Protein AF-A0A9D0QWS3-F1 (afdb_monomer_lite)

Sequence (175 aa):
MTFALLAALAGCTSVPEMLPLPGGVKEEPLPVIEGSDRLEQLIAYFDLALHMSREEVKQEYAVQRKLLAPDDCNEPRLLAAMLLMNPSLKISSKMEKSSPLGPCLDEKNKMENLENYRLARILQVLLDEKGKLQSAQRRLVATRYRVNVLKQEIKGLNEKLEELKRIEDSIRGRE

Foldseek 3Di:
DDDDDDDDDDDDDDDDDDDDDDDDDPPPPDDDDPPDDPVVVLVVLLVVLQVDDPVVLVVLLVVLVVVDDPQDLDPSLLSNLSNCLHLNDDQDVVCVVPRSCVNLCDPVVCVVPVPSVVSSVVSNVSNVVSNVVSVVVVVVVVVVVVVVVVVVVVVVVVVVVVVVVVVVVVVVVVD

Structure (mmCIF, N/CA/C/O backbone):
data_AF-A0A9D0QWS3-F1
#
_entry.id   AF-A0A9D0QWS3-F1
#
loop_
_atom_site.group_PDB
_atom_site.id
_atom_site.type_symbol
_atom_site.label_atom_id
_atom_site.label_alt_id
_atom_site.label_comp_id
_atom_site.label_asym_id
_atom_site.label_entity_id
_atom_site.label_seq_id
_atom_site.pdbx_PDB_ins_code
_atom_site.Cartn_x
_atom_site.Cartn_y
_atom_site.Cartn_z
_atom_site.occupancy
_atom_site.B_iso_or_equiv
_atom_site.auth_seq_id
_atom_site.auth_comp_id
_atom_site.auth_asym_id
_atom_site.auth_atom_id
_atom_site.pdbx_PDB_model_num
ATOM 1 N N . MET A 1 1 ? -17.480 -60.777 -65.482 1.00 37.44 1 MET A N 1
ATOM 2 C CA . MET A 1 1 ? -16.516 -61.687 -64.821 1.00 37.44 1 MET A CA 1
ATOM 3 C C . MET A 1 1 ? -15.624 -60.847 -63.915 1.00 37.44 1 MET A C 1
ATOM 5 O O . MET A 1 1 ? -15.284 -59.767 -64.367 1.00 37.44 1 MET A O 1
ATOM 9 N N . THR A 1 2 ? -15.314 -61.335 -62.699 1.00 37.94 2 THR A N 1
ATOM 10 C CA . THR A 1 2 ? -14.140 -61.011 -61.827 1.00 37.94 2 THR A CA 1
ATOM 11 C C . THR A 1 2 ? -13.761 -59.531 -61.571 1.00 37.94 2 THR A C 1
ATOM 13 O O . THR A 1 2 ? -13.533 -58.780 -62.505 1.00 37.94 2 THR A O 1
ATOM 16 N N . PHE A 1 3 ? -13.753 -59.027 -60.321 1.00 32.91 3 PHE A N 1
ATOM 17 C CA . PHE A 1 3 ? -12.662 -59.139 -59.306 1.00 32.91 3 PHE A CA 1
ATOM 18 C C . PHE A 1 3 ? -11.289 -58.644 -59.841 1.00 32.91 3 PHE A C 1
ATOM 20 O O . PHE A 1 3 ? -10.908 -59.072 -60.921 1.00 32.91 3 PHE A O 1
ATOM 27 N N . ALA A 1 4 ? -10.462 -57.813 -59.177 1.00 42.97 4 ALA A N 1
ATOM 28 C CA . ALA A 1 4 ? -10.410 -57.233 -57.815 1.00 42.97 4 ALA A CA 1
ATOM 29 C C . ALA A 1 4 ? -9.574 -55.902 -57.867 1.00 42.97 4 ALA A C 1
ATOM 31 O O . ALA A 1 4 ? -8.802 -55.738 -58.804 1.00 42.97 4 ALA A O 1
ATOM 32 N N . LEU A 1 5 ? -9.805 -54.833 -57.083 1.00 37.56 5 LEU A N 1
ATOM 33 C CA . LEU A 1 5 ? -9.471 -54.567 -55.658 1.00 37.56 5 LEU A CA 1
ATOM 34 C C . LEU A 1 5 ? -7.979 -54.234 -55.375 1.00 37.56 5 LEU A C 1
ATOM 36 O O . LEU A 1 5 ? -7.145 -55.127 -55.453 1.00 37.56 5 LEU A O 1
ATOM 40 N N . LEU A 1 6 ? -7.700 -52.966 -55.005 1.00 44.91 6 LEU A N 1
ATOM 41 C CA . LEU A 1 6 ? -6.605 -52.384 -54.170 1.00 44.91 6 LEU A CA 1
ATOM 42 C C . LEU A 1 6 ? -6.748 -50.837 -54.296 1.00 44.91 6 LEU A C 1
ATOM 44 O O . LEU A 1 6 ? -6.736 -50.343 -55.417 1.00 44.91 6 LEU A O 1
ATOM 48 N N . ALA A 1 7 ? -7.100 -50.002 -53.303 1.00 46.66 7 ALA A N 1
ATOM 49 C CA . ALA A 1 7 ? -6.579 -49.781 -51.938 1.00 46.66 7 ALA A CA 1
ATOM 50 C C . ALA A 1 7 ? -5.095 -49.344 -51.931 1.00 46.66 7 ALA A C 1
ATOM 52 O O . ALA A 1 7 ? -4.282 -50.024 -52.542 1.00 46.66 7 ALA A O 1
ATOM 53 N N . ALA A 1 8 ? -4.644 -48.276 -51.255 1.00 39.75 8 ALA A N 1
ATOM 54 C CA . ALA A 1 8 ? -5.272 -47.159 -50.513 1.00 39.75 8 ALA A CA 1
ATOM 55 C C . ALA A 1 8 ? -4.226 -45.994 -50.445 1.00 39.75 8 ALA A C 1
ATOM 57 O O . ALA A 1 8 ? -3.104 -46.195 -50.898 1.00 39.75 8 ALA A O 1
ATOM 58 N N . LEU A 1 9 ? -4.483 -44.751 -50.007 1.00 39.56 9 LEU A N 1
ATOM 59 C CA . LEU A 1 9 ? -4.546 -44.259 -48.610 1.00 39.56 9 LEU A CA 1
ATOM 60 C C . LEU A 1 9 ? -4.538 -42.701 -48.617 1.00 39.56 9 LEU A C 1
ATOM 62 O O . LEU A 1 9 ? -4.121 -42.117 -49.611 1.00 39.56 9 LEU A O 1
ATOM 66 N N . ALA A 1 10 ? -4.915 -42.069 -47.490 1.00 45.03 10 ALA A N 1
ATOM 67 C CA . ALA A 1 10 ? -5.125 -40.615 -47.274 1.00 45.03 10 ALA A CA 1
ATOM 68 C C . ALA A 1 10 ? -6.296 -40.009 -48.097 1.00 45.03 10 ALA A C 1
ATOM 70 O O . ALA A 1 10 ? -6.251 -39.971 -49.318 1.00 45.03 10 ALA A O 1
ATOM 71 N N . GLY A 1 11 ? -7.410 -39.525 -47.529 1.00 31.84 11 GLY A N 1
ATOM 72 C CA . GLY A 1 11 ? -7.729 -39.177 -46.134 1.00 31.84 11 GLY A CA 1
ATOM 73 C C . GLY A 1 11 ? -7.321 -37.727 -45.808 1.00 31.84 11 GLY A C 1
ATOM 74 O O . GLY A 1 11 ? -6.147 -37.413 -45.941 1.00 31.84 11 GLY A O 1
ATOM 75 N N . CYS A 1 12 ? -8.197 -36.798 -45.394 1.00 38.75 12 CYS A N 1
ATOM 76 C CA . CYS A 1 12 ? -9.638 -36.882 -45.100 1.00 38.75 12 CYS A CA 1
ATOM 77 C C . CYS A 1 12 ? -10.386 -35.560 -45.386 1.00 38.75 12 CYS A C 1
ATOM 79 O O . CYS A 1 12 ? -9.802 -34.481 -45.436 1.00 38.75 12 CYS A O 1
ATOM 81 N N . THR A 1 13 ? -11.711 -35.674 -45.476 1.00 36.31 13 THR A N 1
ATOM 82 C CA . THR A 1 13 ? -12.742 -34.617 -45.463 1.00 36.31 13 THR A CA 1
ATOM 83 C C . THR A 1 13 ? -13.240 -34.325 -44.031 1.00 36.31 13 THR A C 1
ATOM 85 O O . THR A 1 13 ? -13.181 -35.230 -43.203 1.00 36.31 13 THR A O 1
ATOM 88 N N . SER A 1 14 ? -13.844 -33.184 -43.661 1.00 36.44 14 SER A N 1
ATOM 89 C CA . SER A 1 14 ? -13.963 -31.827 -44.255 1.00 36.44 14 SER A CA 1
ATOM 90 C C . SER A 1 14 ? -14.888 -30.961 -43.365 1.00 36.44 14 SER A C 1
ATOM 92 O O . SER A 1 14 ? -15.815 -31.547 -42.811 1.00 36.44 14 SER A O 1
ATOM 94 N N . VAL A 1 15 ? -14.785 -29.612 -43.402 1.00 41.12 15 VAL A N 1
ATOM 95 C CA . VAL A 1 15 ? -15.864 -28.643 -43.000 1.00 41.12 15 VAL A CA 1
ATOM 96 C C . VAL A 1 15 ? -16.156 -28.607 -41.460 1.00 41.12 15 VAL A C 1
ATOM 98 O O . VAL A 1 15 ? -15.874 -29.606 -40.802 1.00 41.12 15 VAL A O 1
ATOM 101 N N . PRO A 1 16 ? -16.647 -27.507 -40.813 1.00 46.44 16 PRO A N 1
ATOM 102 C CA . PRO A 1 16 ? -17.290 -26.299 -41.354 1.00 46.44 16 PRO A CA 1
ATOM 103 C C . PRO A 1 16 ? -16.736 -24.909 -40.967 1.00 46.44 16 PRO A C 1
ATOM 105 O O . PRO A 1 16 ? -16.042 -24.690 -39.978 1.00 46.44 16 PRO A O 1
ATOM 108 N N . GLU A 1 17 ? -17.197 -23.964 -41.783 1.00 44.78 17 GLU A N 1
ATOM 109 C CA . GLU A 1 17 ? -17.461 -22.538 -41.561 1.00 44.78 17 GLU A CA 1
ATOM 110 C C . GLU A 1 17 ? -17.871 -22.159 -40.115 1.00 44.78 17 GLU A C 1
ATOM 112 O O . GLU A 1 17 ? -18.799 -22.737 -39.546 1.00 44.78 17 GLU A O 1
ATOM 117 N N . MET A 1 18 ? -17.204 -21.153 -39.529 1.00 39.28 18 MET A N 1
ATOM 118 C CA . MET A 1 18 ? -17.572 -20.551 -38.238 1.00 39.28 18 MET A CA 1
ATOM 119 C C . MET A 1 18 ? -17.998 -19.089 -38.405 1.00 39.28 18 MET A C 1
ATOM 121 O O . MET A 1 18 ? -17.353 -18.308 -39.102 1.00 39.28 18 MET A O 1
ATOM 125 N N . LEU A 1 19 ? -19.086 -18.736 -37.718 1.00 37.75 19 LEU A N 1
ATOM 126 C CA . LEU A 1 19 ? -19.706 -17.409 -37.696 1.00 37.75 19 LEU A CA 1
ATOM 127 C C . LEU A 1 19 ? -18.746 -16.314 -37.180 1.00 37.75 19 LEU A C 1
ATOM 129 O O . LEU A 1 19 ? -18.010 -16.561 -36.221 1.00 37.75 19 LEU A O 1
ATOM 133 N N . PRO A 1 20 ? -18.803 -15.080 -37.718 1.00 41.22 20 PRO A N 1
ATOM 134 C CA . PRO A 1 20 ? -18.074 -13.951 -37.150 1.00 41.22 20 PRO A CA 1
ATOM 135 C C . PRO A 1 20 ? -18.692 -13.524 -35.809 1.00 41.22 20 PRO A C 1
ATOM 137 O O . PRO A 1 20 ? -19.870 -13.170 -35.731 1.00 41.22 20 PRO A O 1
ATOM 140 N N . LEU A 1 21 ? -17.883 -13.530 -34.747 1.00 41.19 21 LEU A N 1
ATOM 141 C CA . LEU A 1 21 ? -18.263 -12.989 -33.439 1.00 41.19 21 LEU A CA 1
ATOM 142 C C . LEU A 1 21 ? -18.320 -11.448 -33.476 1.00 41.19 21 LEU A C 1
ATOM 144 O O . LEU A 1 21 ? -17.460 -10.822 -34.102 1.00 41.19 21 LEU A O 1
ATOM 148 N N . PRO A 1 22 ? -19.292 -10.811 -32.798 1.00 42.41 22 PRO A N 1
ATOM 149 C CA . PRO A 1 22 ? -19.418 -9.361 -32.792 1.00 42.41 22 PRO A CA 1
ATOM 150 C C . PRO A 1 22 ? -18.443 -8.699 -31.809 1.00 42.41 22 PRO A C 1
ATOM 152 O O . PRO A 1 22 ? -18.305 -9.132 -30.669 1.00 42.41 22 PRO A O 1
ATOM 155 N N . GLY A 1 23 ? -17.861 -7.572 -32.227 1.00 36.94 23 GLY A N 1
ATOM 156 C CA . GLY A 1 23 ? -17.385 -6.531 -31.312 1.00 36.94 23 GLY A CA 1
ATOM 157 C C . GLY A 1 23 ? -16.191 -6.896 -30.430 1.00 36.94 23 GLY A C 1
ATOM 158 O O . GLY A 1 23 ? -16.302 -6.877 -29.206 1.00 36.94 23 GLY A O 1
ATOM 159 N N . GLY A 1 24 ? -15.021 -7.117 -31.035 1.00 36.56 24 GLY A N 1
ATOM 160 C CA . GLY A 1 24 ? -13.771 -6.929 -30.301 1.00 36.56 24 GLY A CA 1
ATOM 161 C C . GLY A 1 24 ? -13.702 -5.491 -29.778 1.00 36.56 24 GLY A C 1
ATOM 162 O O . GLY A 1 24 ? -13.810 -4.545 -30.563 1.00 36.56 24 GLY A O 1
ATOM 163 N N . VAL A 1 25 ? -13.545 -5.326 -28.463 1.00 41.72 25 VAL A N 1
ATOM 164 C CA . VAL A 1 25 ? -13.227 -4.025 -27.866 1.00 41.72 25 VAL A CA 1
ATOM 165 C C . VAL A 1 25 ? -11.923 -3.560 -28.502 1.00 41.72 25 VAL A C 1
ATOM 167 O O . VAL A 1 25 ? -10.914 -4.258 -28.413 1.00 41.72 25 VAL A O 1
ATOM 170 N N . LYS A 1 26 ? -11.942 -2.401 -29.168 1.00 43.44 26 LYS A N 1
ATOM 171 C CA . LYS A 1 26 ? -10.700 -1.732 -29.548 1.00 43.44 26 LYS A CA 1
ATOM 172 C C . LYS A 1 26 ? -10.008 -1.315 -28.256 1.00 43.44 26 LYS A C 1
ATOM 174 O O . LYS A 1 26 ? -10.415 -0.338 -27.636 1.00 43.44 26 LYS A O 1
ATOM 179 N N . GLU A 1 27 ? -8.977 -2.053 -27.867 1.00 51.62 27 GLU A N 1
ATOM 180 C CA . GLU A 1 27 ? -7.913 -1.495 -27.040 1.00 51.62 27 GLU A CA 1
ATOM 181 C C . GLU A 1 27 ? -7.260 -0.394 -27.885 1.00 51.62 27 GLU A C 1
ATOM 183 O O . GLU A 1 27 ? -6.433 -0.669 -28.755 1.00 51.62 27 GLU A O 1
ATOM 188 N N . GLU A 1 28 ? -7.712 0.851 -27.716 1.00 47.19 28 GLU A N 1
ATOM 189 C CA . GLU A 1 28 ? -6.969 1.998 -28.228 1.00 47.19 28 GLU A CA 1
ATOM 190 C C . GLU A 1 28 ? -5.641 2.045 -27.464 1.00 47.19 28 GLU A C 1
ATOM 192 O O . GLU A 1 28 ? -5.657 2.153 -26.233 1.00 47.19 28 GLU A O 1
ATOM 197 N N . PRO A 1 29 ? -4.487 1.914 -28.148 1.00 52.88 29 PRO A N 1
ATOM 198 C CA . PRO A 1 29 ? -3.208 2.061 -27.479 1.00 52.88 29 PRO A CA 1
ATOM 199 C C . PRO A 1 29 ? -3.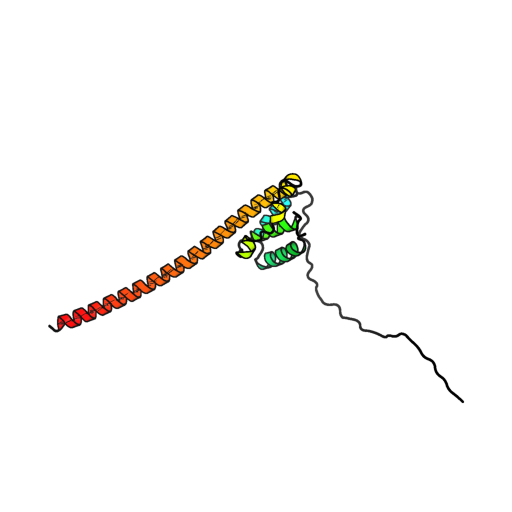122 3.475 -26.904 1.00 52.88 29 PRO A C 1
ATOM 201 O O . PRO A 1 29 ? -3.512 4.444 -27.561 1.00 52.88 29 PRO A O 1
ATOM 204 N N . LEU A 1 30 ? -2.618 3.579 -25.671 1.00 54.78 30 LEU A N 1
ATOM 205 C CA . LEU A 1 30 ? -2.427 4.856 -24.984 1.00 54.78 30 LEU A CA 1
ATOM 206 C C . LEU A 1 30 ? -1.679 5.850 -25.895 1.00 54.78 30 LEU A C 1
ATOM 208 O O . LEU A 1 30 ? -0.769 5.438 -26.622 1.00 54.78 30 LEU A O 1
ATOM 212 N N . PRO A 1 31 ? -2.051 7.144 -25.877 1.00 46.75 31 PRO A N 1
ATOM 213 C CA . PRO A 1 31 ? -1.524 8.120 -26.820 1.00 46.75 31 PRO A CA 1
ATOM 214 C C . PRO A 1 31 ? -0.001 8.225 -26.716 1.00 46.75 31 PRO A C 1
ATOM 216 O O . PRO A 1 31 ? 0.546 8.554 -25.664 1.00 46.75 31 PRO A O 1
ATOM 219 N N . VAL A 1 32 ? 0.677 7.978 -27.837 1.00 45.25 32 VAL A N 1
ATOM 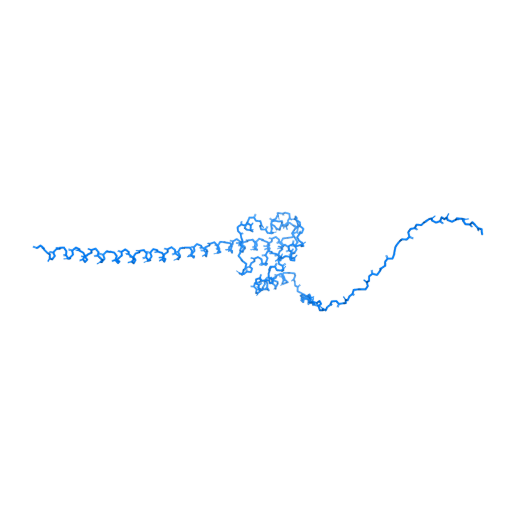220 C CA . VAL A 1 32 ? 2.116 8.211 -27.974 1.00 45.25 32 VAL A CA 1
ATOM 221 C C . VAL A 1 32 ? 2.341 9.720 -28.016 1.00 45.25 32 VAL A C 1
ATOM 223 O O . VAL A 1 32 ? 2.011 10.378 -29.001 1.00 45.25 32 VAL A O 1
ATOM 226 N N . ILE A 1 33 ? 2.887 10.274 -26.934 1.00 53.75 33 ILE A N 1
ATOM 227 C CA . ILE A 1 33 ? 3.295 11.679 -26.879 1.00 53.75 33 ILE A 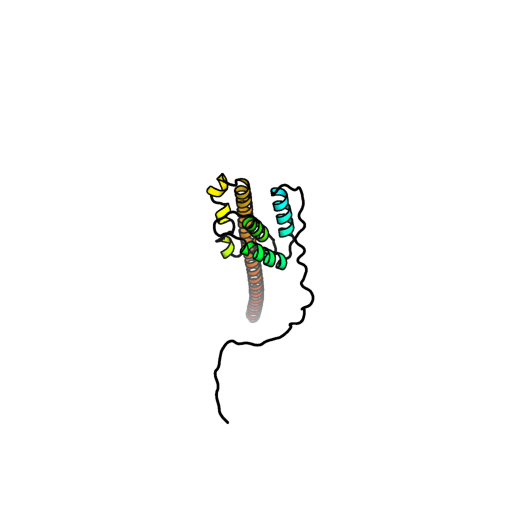CA 1
ATOM 228 C C . ILE A 1 33 ? 4.636 11.799 -27.614 1.00 53.75 33 ILE A C 1
ATOM 230 O O . ILE A 1 33 ? 5.694 11.491 -27.063 1.00 53.75 33 ILE A O 1
ATOM 234 N N . GLU A 1 34 ? 4.591 12.213 -28.880 1.00 39.62 34 GLU A N 1
ATOM 235 C CA . GLU A 1 34 ? 5.795 12.513 -29.656 1.00 39.62 34 GLU A CA 1
ATOM 236 C C . GLU A 1 34 ? 6.520 13.736 -29.065 1.00 39.62 34 GLU A C 1
ATOM 238 O O . GLU A 1 34 ? 5.992 14.847 -29.075 1.00 39.62 34 GLU A O 1
ATOM 243 N N . GLY A 1 35 ? 7.750 13.534 -28.576 1.00 45.41 35 GLY A N 1
ATOM 244 C CA . GLY A 1 35 ? 8.679 14.619 -28.224 1.00 45.41 35 GLY A CA 1
ATOM 245 C C . GLY A 1 35 ? 8.966 14.858 -26.736 1.00 45.41 35 GLY A C 1
ATOM 246 O O . GLY A 1 35 ? 9.662 15.819 -26.431 1.00 45.41 35 GLY A O 1
ATOM 247 N N . SER A 1 36 ? 8.473 14.021 -25.821 1.00 49.97 36 SER A N 1
ATOM 248 C CA . SER A 1 36 ? 8.748 14.138 -24.376 1.00 49.97 36 SER A CA 1
ATOM 249 C C . SER A 1 36 ? 10.015 13.392 -23.944 1.00 49.97 36 SER A C 1
ATOM 251 O O . SER A 1 36 ? 10.244 12.267 -24.404 1.00 49.97 36 SER A O 1
ATOM 253 N N . ASP A 1 37 ? 10.762 13.932 -22.979 1.00 81.00 37 ASP A N 1
ATOM 254 C CA . ASP A 1 37 ? 11.863 13.203 -22.339 1.00 81.00 37 ASP A CA 1
ATOM 255 C C . ASP A 1 37 ? 11.342 11.911 -21.684 1.00 81.00 37 ASP A C 1
ATOM 257 O O . ASP A 1 37 ? 10.249 11.867 -21.114 1.00 81.00 37 ASP A O 1
ATOM 261 N N . ARG A 1 38 ? 12.142 10.837 -21.697 1.00 81.62 38 ARG A N 1
ATOM 262 C CA . ARG A 1 38 ? 11.762 9.531 -21.111 1.00 81.62 38 ARG A CA 1
ATOM 263 C C . ARG A 1 38 ? 11.304 9.645 -19.648 1.00 81.62 38 ARG A C 1
ATOM 265 O O . ARG A 1 38 ? 10.433 8.902 -19.199 1.00 81.62 38 ARG A O 1
ATOM 272 N N . LEU A 1 39 ? 11.881 10.588 -18.904 1.00 79.75 39 LEU A N 1
ATOM 273 C CA . LEU A 1 39 ? 11.488 10.894 -17.531 1.00 79.75 39 LEU A CA 1
ATOM 274 C C . LEU A 1 39 ? 10.077 11.504 -17.441 1.00 79.75 39 LEU A C 1
ATOM 276 O O . LEU A 1 39 ? 9.335 11.157 -16.527 1.00 79.75 39 LEU A O 1
ATOM 280 N N . GLU A 1 40 ? 9.685 12.362 -18.383 1.00 85.44 40 GLU A N 1
ATOM 281 C CA . GLU A 1 40 ? 8.346 12.964 -18.430 1.00 85.44 40 GLU A CA 1
ATOM 282 C C . GLU A 1 40 ? 7.271 11.908 -18.701 1.00 85.44 40 GLU A C 1
ATOM 284 O O . GLU A 1 40 ? 6.234 11.917 -18.043 1.00 85.44 40 GLU A O 1
ATOM 289 N N . GLN A 1 41 ? 7.543 10.940 -19.586 1.00 88.50 41 GLN A N 1
ATOM 290 C CA . GLN A 1 41 ? 6.642 9.803 -19.833 1.00 88.50 41 GLN A CA 1
ATOM 291 C C . GLN A 1 41 ? 6.432 8.967 -18.567 1.00 88.50 41 GLN A C 1
ATOM 293 O O . GLN A 1 41 ? 5.304 8.615 -18.224 1.00 88.50 41 GLN A O 1
ATOM 298 N N . LEU A 1 42 ? 7.514 8.700 -17.832 1.00 88.25 42 LEU A N 1
ATOM 299 C CA . LEU A 1 42 ? 7.482 7.964 -16.568 1.00 88.25 42 LEU A CA 1
ATOM 300 C C . LEU A 1 42 ? 6.748 8.734 -15.454 1.00 88.25 42 LEU A C 1
ATOM 302 O O . LEU A 1 42 ? 6.061 8.115 -14.642 1.00 88.25 42 LEU A O 1
ATOM 306 N N . ILE A 1 43 ? 6.839 10.068 -15.427 1.00 88.25 43 ILE A N 1
ATOM 307 C CA . ILE A 1 43 ? 6.072 10.926 -14.508 1.00 88.25 43 ILE A CA 1
ATOM 308 C C . ILE A 1 43 ? 4.584 10.935 -14.889 1.00 88.25 43 ILE A C 1
ATOM 310 O O . ILE A 1 43 ? 3.741 10.659 -14.039 1.00 88.25 43 ILE A O 1
ATOM 314 N N . ALA A 1 44 ? 4.252 11.159 -16.163 1.00 90.94 44 ALA A N 1
ATOM 315 C CA . ALA A 1 44 ? 2.871 11.159 -16.648 1.00 90.94 44 ALA A CA 1
ATOM 316 C C . ALA A 1 44 ? 2.181 9.800 -16.427 1.00 90.94 44 ALA A C 1
ATOM 318 O O . ALA A 1 44 ? 1.022 9.742 -16.012 1.00 90.94 44 ALA A O 1
ATOM 319 N N . TYR A 1 45 ? 2.909 8.697 -16.629 1.00 93.38 45 TYR A N 1
ATOM 320 C CA . TYR A 1 45 ? 2.432 7.358 -16.297 1.00 93.38 45 TYR A CA 1
ATOM 321 C C . TYR A 1 45 ? 2.212 7.179 -14.790 1.00 93.38 45 TYR A C 1
ATOM 323 O O . TYR A 1 45 ? 1.222 6.570 -14.387 1.00 93.38 45 TYR A O 1
ATOM 331 N N . PHE A 1 46 ? 3.104 7.700 -13.941 1.00 93.06 46 PHE A N 1
ATOM 332 C CA . PHE A 1 46 ? 2.930 7.638 -12.490 1.00 93.06 46 PHE A CA 1
ATOM 333 C C . PHE A 1 46 ? 1.672 8.388 -12.036 1.00 93.06 46 PHE A C 1
ATOM 335 O O . PHE A 1 46 ? 0.875 7.835 -11.275 1.00 93.06 46 PHE A O 1
ATOM 342 N N . ASP A 1 47 ? 1.444 9.594 -12.558 1.00 93.69 47 ASP A N 1
ATOM 343 C CA . ASP A 1 47 ? 0.243 10.379 -12.266 1.00 93.69 47 ASP A CA 1
ATOM 344 C C . ASP A 1 47 ? -1.030 9.669 -12.750 1.00 93.69 47 ASP A C 1
ATOM 346 O O . ASP A 1 47 ? -2.003 9.576 -11.996 1.00 93.69 47 ASP A O 1
ATOM 350 N N . LEU A 1 48 ? -1.021 9.075 -13.949 1.00 94.69 48 LEU A N 1
ATOM 351 C CA . LEU A 1 48 ? -2.116 8.226 -14.434 1.00 94.69 48 LEU A CA 1
ATOM 352 C C . LEU A 1 48 ? -2.355 7.027 -13.497 1.00 94.69 48 LEU A C 1
ATOM 354 O O . LEU A 1 48 ? -3.484 6.785 -13.064 1.00 94.69 48 LEU A O 1
ATOM 358 N N . ALA A 1 49 ? -1.293 6.310 -13.124 1.00 94.00 49 ALA A N 1
ATOM 359 C CA . ALA A 1 49 ? -1.352 5.137 -12.256 1.00 94.00 49 ALA A CA 1
ATOM 360 C C . ALA A 1 49 ? -1.907 5.448 -10.855 1.00 94.00 49 ALA A C 1
ATOM 362 O O . ALA A 1 49 ? -2.515 4.573 -10.235 1.00 94.00 49 ALA A O 1
ATOM 363 N N . LEU A 1 50 ? -1.747 6.675 -10.346 1.00 94.00 50 LEU A N 1
ATOM 364 C CA . LEU A 1 50 ? -2.361 7.116 -9.087 1.00 94.00 50 LEU A CA 1
ATOM 365 C C . LEU A 1 50 ? -3.882 7.322 -9.187 1.00 94.00 50 LEU A C 1
ATOM 367 O O . LEU A 1 50 ? -4.571 7.139 -8.181 1.00 94.00 50 LEU A O 1
ATOM 371 N N . HIS A 1 51 ? -4.397 7.661 -10.373 1.00 94.62 51 HIS A N 1
ATOM 372 C CA . HIS A 1 51 ? -5.812 7.976 -10.611 1.00 94.62 51 HIS A CA 1
ATOM 373 C C . HIS A 1 51 ? -6.624 6.814 -11.205 1.00 94.62 51 HIS A C 1
ATOM 375 O O . HIS A 1 51 ? -7.848 6.814 -11.080 1.00 94.62 51 HIS A O 1
ATOM 381 N N . MET A 1 52 ? -5.965 5.806 -11.788 1.00 94.56 52 MET A N 1
ATOM 382 C CA . MET A 1 52 ? -6.604 4.565 -12.238 1.00 94.56 52 MET A CA 1
ATOM 383 C C . MET A 1 52 ? -7.459 3.907 -11.139 1.00 94.56 52 MET A C 1
ATOM 385 O O . MET A 1 52 ? -7.084 3.841 -9.958 1.00 94.56 52 MET A O 1
ATOM 389 N N . SER A 1 53 ? -8.591 3.335 -11.546 1.00 93.88 53 SER A N 1
ATOM 390 C CA . SER A 1 53 ? -9.420 2.484 -10.699 1.00 93.88 53 SER A CA 1
ATOM 391 C C . SER A 1 53 ? -8.679 1.209 -10.293 1.00 93.88 53 SER A C 1
ATOM 393 O O . SER A 1 53 ? -7.730 0.746 -10.927 1.00 93.88 53 SER A O 1
ATOM 395 N N . ARG A 1 54 ? -9.145 0.577 -9.215 1.00 91.50 54 ARG A N 1
ATOM 396 C CA . ARG A 1 54 ? -8.534 -0.647 -8.682 1.00 91.50 54 ARG A CA 1
ATOM 397 C C . ARG A 1 54 ? -8.531 -1.803 -9.692 1.00 91.50 54 ARG A C 1
ATOM 399 O O . ARG A 1 54 ? -7.680 -2.686 -9.597 1.00 91.50 54 ARG A O 1
ATOM 406 N N . GLU A 1 55 ? -9.490 -1.827 -10.606 1.00 92.06 55 GLU A N 1
ATOM 407 C CA . GLU A 1 55 ? -9.652 -2.861 -11.623 1.00 92.06 55 GLU A CA 1
ATOM 408 C C . GLU A 1 55 ? -8.693 -2.629 -12.799 1.00 92.06 55 GLU A C 1
ATOM 410 O O . GLU A 1 55 ? -7.979 -3.565 -13.160 1.00 92.06 55 GLU A O 1
ATOM 415 N N . GLU A 1 56 ? -8.564 -1.387 -13.277 1.00 93.56 56 GLU A N 1
ATOM 416 C CA . GLU A 1 56 ? -7.562 -0.986 -14.280 1.00 93.56 56 GLU A CA 1
ATOM 417 C C . GLU A 1 56 ? -6.140 -1.268 -13.779 1.00 93.56 56 GLU A C 1
ATOM 419 O O . GLU A 1 56 ? -5.388 -1.978 -14.441 1.00 93.56 56 GLU A O 1
ATOM 424 N N . VAL A 1 57 ? -5.786 -0.851 -12.553 1.00 92.50 57 VAL A N 1
ATOM 425 C CA . VAL A 1 57 ? -4.440 -1.111 -12.001 1.00 92.50 57 VAL A CA 1
ATOM 426 C C . VAL A 1 57 ? -4.138 -2.610 -11.896 1.00 92.50 57 VAL A C 1
ATOM 428 O O . VAL A 1 57 ? -2.997 -3.019 -12.094 1.00 92.50 57 VAL A O 1
ATOM 431 N N . LYS A 1 58 ? -5.127 -3.468 -11.602 1.00 90.06 58 LYS A N 1
ATOM 432 C CA . LYS A 1 58 ? -4.916 -4.931 -11.595 1.00 90.06 58 LYS A CA 1
ATOM 433 C C . LYS A 1 58 ? -4.652 -5.479 -12.995 1.00 90.06 58 LYS A C 1
ATOM 435 O O . LYS A 1 58 ? -3.827 -6.382 -13.123 1.00 90.06 58 LYS A O 1
ATOM 440 N N . GLN A 1 59 ? -5.389 -4.998 -13.996 1.00 92.25 59 GLN A N 1
ATOM 441 C CA . GLN A 1 59 ? -5.230 -5.409 -15.391 1.00 92.25 59 GLN A CA 1
ATOM 442 C C . GLN A 1 59 ? -3.860 -4.968 -15.902 1.00 92.25 59 GLN A C 1
ATOM 444 O O . GLN A 1 59 ? -3.065 -5.815 -16.305 1.00 92.25 59 GLN A O 1
ATOM 449 N N . GLU A 1 60 ? -3.536 -3.686 -15.746 1.00 92.69 60 GLU A N 1
ATOM 450 C CA . GLU A 1 60 ? -2.266 -3.102 -16.167 1.00 92.69 60 GLU A CA 1
ATOM 451 C C . GLU A 1 60 ? -1.082 -3.761 -15.443 1.00 92.69 60 GLU A C 1
ATOM 453 O O . GLU A 1 60 ? -0.119 -4.198 -16.068 1.00 92.69 60 GLU A O 1
ATOM 458 N N . TYR A 1 61 ? -1.186 -4.001 -14.131 1.00 90.12 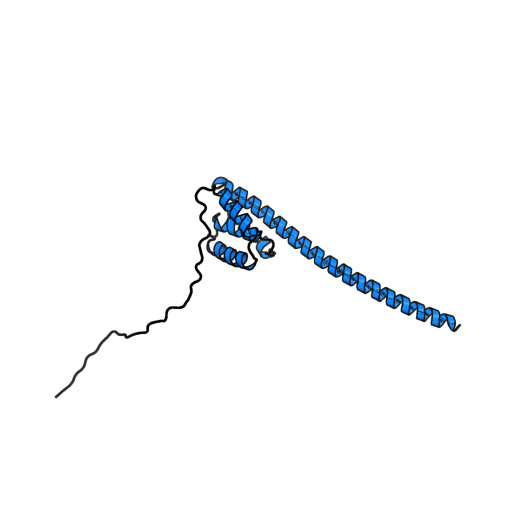61 TYR A N 1
ATOM 459 C CA . TYR A 1 61 ? -0.139 -4.714 -13.390 1.00 90.12 61 TYR A CA 1
ATOM 460 C C . TYR A 1 61 ? 0.034 -6.159 -13.880 1.00 90.12 61 TYR A C 1
ATOM 462 O O . TYR A 1 61 ? 1.147 -6.685 -13.871 1.00 90.12 61 TYR A O 1
ATOM 470 N N . ALA A 1 62 ? -1.037 -6.817 -14.336 1.00 88.50 62 ALA A N 1
ATOM 471 C CA . ALA A 1 62 ? -0.953 -8.141 -14.946 1.00 88.50 62 ALA A CA 1
ATOM 472 C C . ALA A 1 62 ? -0.364 -8.113 -16.369 1.00 88.50 62 ALA A C 1
ATOM 474 O O . ALA A 1 62 ? 0.275 -9.093 -16.753 1.00 88.50 62 ALA A O 1
ATOM 475 N N . VAL A 1 63 ? -0.537 -7.025 -17.129 1.00 91.88 63 VAL A N 1
ATOM 476 C CA . VAL A 1 63 ? 0.144 -6.788 -18.415 1.00 91.88 63 VAL A CA 1
ATOM 477 C C . VAL A 1 63 ? 1.637 -6.584 -18.171 1.00 91.88 63 VAL A C 1
ATOM 479 O O . VAL A 1 63 ? 2.436 -7.412 -18.608 1.00 91.88 63 VAL A O 1
ATOM 482 N N . GLN A 1 64 ? 2.013 -5.580 -17.374 1.00 90.56 64 GLN A N 1
ATOM 483 C CA . GLN A 1 64 ? 3.413 -5.269 -17.065 1.00 90.56 64 GLN A CA 1
ATOM 484 C C . GLN A 1 64 ? 4.152 -6.476 -16.469 1.00 90.56 64 GLN A C 1
ATOM 486 O O . GLN A 1 64 ? 5.280 -6.776 -16.856 1.00 90.56 64 GLN A O 1
ATOM 491 N N . ARG A 1 65 ? 3.492 -7.258 -15.600 1.00 86.81 65 ARG A N 1
ATOM 492 C CA . ARG A 1 65 ? 4.072 -8.475 -15.009 1.00 86.81 65 ARG A CA 1
ATOM 493 C C . ARG A 1 65 ? 4.416 -9.569 -16.031 1.00 86.81 65 ARG A C 1
ATOM 495 O O . ARG A 1 65 ? 5.343 -10.333 -15.773 1.00 86.81 65 ARG A O 1
ATOM 502 N N . LYS A 1 66 ? 3.709 -9.665 -17.165 1.00 88.06 66 LYS A N 1
ATOM 503 C CA . LYS A 1 66 ? 4.039 -10.617 -18.249 1.00 88.06 66 LYS A CA 1
ATOM 504 C C . LYS A 1 66 ? 5.296 -10.211 -19.027 1.00 88.06 66 LYS A C 1
ATOM 506 O O . LYS A 1 66 ? 5.904 -11.068 -19.655 1.00 88.06 66 LYS A O 1
ATOM 511 N N . LEU A 1 67 ? 5.674 -8.933 -18.973 1.00 88.75 67 LEU A N 1
ATOM 512 C CA . LEU A 1 67 ? 6.815 -8.348 -19.687 1.00 88.75 67 LEU A CA 1
ATOM 513 C C . LEU A 1 67 ? 8.090 -8.264 -18.819 1.00 88.75 67 LEU A C 1
ATOM 515 O O . LEU A 1 67 ? 9.094 -7.681 -19.230 1.00 88.75 67 LEU A O 1
ATOM 519 N N . LEU A 1 68 ? 8.074 -8.826 -17.604 1.00 85.38 68 LEU A N 1
ATOM 520 C CA . LEU A 1 68 ? 9.234 -8.839 -16.711 1.00 85.38 68 LEU A CA 1
ATOM 521 C C . LEU A 1 68 ? 10.219 -9.948 -17.106 1.00 85.38 68 LEU A C 1
ATOM 523 O O . LEU A 1 68 ? 9.990 -11.122 -16.814 1.00 85.38 68 LEU A O 1
ATOM 527 N N . ALA A 1 69 ? 11.355 -9.566 -17.691 1.00 82.25 69 ALA A N 1
ATOM 528 C CA . ALA A 1 69 ? 12.533 -10.429 -17.756 1.00 82.25 69 ALA A CA 1
ATOM 529 C C . ALA A 1 69 ? 13.098 -10.613 -16.328 1.00 82.25 69 ALA A C 1
ATOM 531 O O . ALA A 1 69 ? 13.242 -9.597 -15.643 1.00 82.25 69 ALA A O 1
ATOM 532 N N . PRO A 1 70 ? 13.393 -11.840 -15.842 1.00 77.25 70 PRO A N 1
ATOM 533 C CA . PRO A 1 70 ? 13.641 -12.115 -14.419 1.00 77.25 70 PRO A CA 1
ATOM 534 C C . PRO A 1 70 ? 14.699 -11.236 -13.743 1.00 77.25 70 PRO A C 1
ATOM 536 O O . PRO A 1 70 ? 14.435 -10.727 -12.648 1.00 77.25 70 PRO A O 1
ATOM 539 N N . ASP A 1 71 ? 15.818 -10.997 -14.428 1.00 81.19 71 ASP A N 1
ATOM 540 C CA . ASP A 1 71 ? 17.038 -10.410 -13.857 1.00 81.19 71 ASP A CA 1
ATOM 541 C C . ASP A 1 71 ? 17.382 -9.015 -14.418 1.00 81.19 71 ASP A C 1
ATOM 543 O O . ASP A 1 71 ? 18.348 -8.395 -13.980 1.00 81.19 71 ASP A O 1
ATOM 547 N N . ASP A 1 72 ? 16.578 -8.481 -15.344 1.00 83.56 72 ASP A N 1
ATOM 548 C CA . ASP A 1 72 ? 16.839 -7.184 -15.980 1.00 83.56 72 ASP A CA 1
ATOM 549 C C . ASP A 1 72 ? 16.047 -6.036 -15.345 1.00 83.56 72 ASP A C 1
ATOM 551 O O . ASP A 1 72 ? 14.868 -6.170 -14.988 1.00 83.56 72 ASP A O 1
ATOM 555 N N . CYS A 1 73 ? 16.669 -4.855 -15.286 1.00 87.06 73 CYS A N 1
ATOM 556 C CA . CYS A 1 73 ? 15.969 -3.606 -15.006 1.00 87.06 73 CYS A CA 1
ATOM 557 C C . CYS A 1 73 ? 15.378 -3.011 -16.289 1.00 87.06 73 CYS A C 1
ATOM 559 O O . CYS A 1 73 ? 15.961 -2.125 -16.915 1.00 87.06 73 CYS A O 1
ATOM 561 N N . ASN A 1 74 ? 14.207 -3.511 -16.679 1.00 87.38 74 ASN A N 1
ATOM 562 C CA . ASN A 1 74 ? 13.461 -2.993 -17.819 1.00 87.38 74 ASN A CA 1
ATOM 563 C C . ASN A 1 74 ? 12.372 -1.989 -17.397 1.00 87.38 74 ASN A C 1
ATOM 565 O O . ASN A 1 74 ? 12.010 -1.866 -16.227 1.00 87.38 74 ASN A O 1
ATOM 569 N N . GLU A 1 75 ? 11.842 -1.255 -18.370 1.00 88.88 75 GLU A N 1
ATOM 570 C CA . GLU A 1 75 ? 10.769 -0.284 -18.152 1.00 88.88 75 GLU A CA 1
ATOM 571 C C . GLU A 1 75 ? 9.490 -0.904 -17.555 1.00 88.88 75 GLU A C 1
ATOM 573 O O . GLU A 1 75 ? 9.043 -0.388 -16.528 1.00 88.88 75 GLU A O 1
ATOM 578 N N . PRO A 1 76 ? 8.971 -2.057 -18.033 1.00 91.62 76 PRO A N 1
ATOM 579 C CA . PRO A 1 76 ? 7.853 -2.751 -17.387 1.00 91.62 76 PRO A CA 1
ATOM 580 C C . PRO A 1 76 ? 8.020 -2.998 -15.883 1.00 91.62 76 PRO A C 1
ATOM 582 O O . PRO A 1 76 ? 7.042 -2.966 -15.137 1.00 91.62 76 PRO A O 1
ATOM 585 N N . ARG A 1 77 ? 9.251 -3.197 -15.395 1.00 91.31 77 ARG A N 1
ATOM 586 C CA . ARG A 1 77 ? 9.553 -3.351 -13.962 1.00 91.31 77 ARG A CA 1
ATOM 587 C C . ARG A 1 77 ? 9.364 -2.055 -13.171 1.00 91.31 77 ARG A C 1
ATOM 589 O O . ARG A 1 77 ? 8.869 -2.104 -12.042 1.00 91.31 77 ARG A O 1
ATOM 596 N N . LEU A 1 78 ? 9.716 -0.913 -13.760 1.00 91.31 78 LEU A N 1
ATOM 597 C CA . LEU A 1 78 ? 9.493 0.417 -13.185 1.00 91.31 78 LEU A CA 1
ATOM 598 C C . LEU A 1 78 ? 7.999 0.775 -13.220 1.00 91.31 78 LEU A C 1
ATOM 600 O O . LEU A 1 78 ? 7.441 1.138 -12.184 1.00 91.31 78 LEU A O 1
ATOM 604 N N . LEU A 1 79 ? 7.327 0.559 -14.357 1.00 93.00 79 LEU A N 1
ATOM 605 C CA . LEU A 1 79 ? 5.880 0.762 -14.514 1.00 93.00 79 LEU A CA 1
ATOM 606 C C . LEU A 1 79 ? 5.073 -0.121 -13.543 1.00 93.00 79 LEU A C 1
ATOM 608 O O . LEU A 1 79 ? 4.149 0.352 -12.879 1.00 93.00 79 LEU A O 1
ATOM 612 N N . ALA A 1 80 ? 5.461 -1.389 -13.369 1.00 91.00 80 ALA A N 1
ATOM 613 C CA . ALA A 1 80 ? 4.854 -2.290 -12.389 1.00 91.00 80 ALA A CA 1
ATOM 614 C C . ALA A 1 80 ? 5.010 -1.787 -10.942 1.00 91.00 80 ALA A C 1
ATOM 616 O O . ALA A 1 80 ? 4.084 -1.924 -10.143 1.00 91.00 80 ALA A O 1
ATOM 617 N N . ALA A 1 81 ? 6.153 -1.193 -10.589 1.00 90.94 81 ALA A N 1
ATOM 618 C CA . ALA A 1 81 ? 6.363 -0.598 -9.270 1.00 90.94 81 ALA A CA 1
ATOM 619 C C . ALA A 1 81 ? 5.550 0.695 -9.068 1.00 90.94 81 ALA A C 1
ATOM 621 O O . ALA A 1 81 ? 5.005 0.908 -7.985 1.00 90.94 81 ALA A O 1
ATOM 622 N N . MET A 1 82 ? 5.404 1.513 -10.113 1.00 93.25 82 MET A N 1
ATOM 623 C CA . MET A 1 82 ? 4.545 2.702 -10.118 1.00 93.25 82 MET A CA 1
ATOM 624 C C . MET A 1 82 ? 3.073 2.349 -9.873 1.00 93.25 82 MET A C 1
ATOM 626 O O . MET A 1 82 ? 2.444 2.926 -8.989 1.00 93.25 82 MET A O 1
ATOM 630 N N . LEU A 1 83 ? 2.540 1.326 -10.548 1.00 92.88 83 LEU A N 1
ATOM 631 C CA . LEU A 1 83 ? 1.177 0.822 -10.313 1.00 92.88 83 LEU A CA 1
ATOM 632 C C . LEU A 1 83 ? 0.946 0.387 -8.859 1.00 92.88 83 LEU A C 1
ATOM 634 O O . LEU A 1 83 ? -0.115 0.643 -8.285 1.00 92.88 83 LEU A O 1
ATOM 638 N N . LEU A 1 84 ? 1.949 -0.232 -8.224 1.00 90.50 84 LEU A N 1
ATOM 639 C CA . LEU A 1 84 ? 1.871 -0.629 -6.814 1.00 90.50 84 LEU A CA 1
ATOM 640 C C . LEU A 1 84 ? 1.750 0.564 -5.853 1.00 90.50 84 LEU A C 1
ATOM 642 O O . LEU A 1 84 ? 1.340 0.360 -4.706 1.00 90.50 84 LEU A O 1
ATOM 646 N N . MET A 1 85 ? 2.010 1.800 -6.295 1.00 91.00 85 MET A N 1
ATOM 647 C CA . MET A 1 85 ? 1.767 3.009 -5.505 1.00 91.00 85 MET A CA 1
ATOM 648 C C . MET A 1 85 ? 0.297 3.434 -5.453 1.00 91.00 85 MET A C 1
ATOM 650 O O . MET A 1 85 ? -0.086 4.018 -4.436 1.00 91.00 85 MET A O 1
ATOM 654 N N . ASN A 1 86 ? -0.563 3.032 -6.399 1.00 92.06 86 ASN A N 1
ATOM 655 C CA . ASN A 1 86 ? -1.988 3.403 -6.422 1.00 92.06 86 ASN A CA 1
ATOM 656 C C . ASN A 1 86 ? -2.683 3.180 -5.053 1.00 92.06 86 ASN A C 1
ATOM 658 O O . ASN A 1 86 ? -2.650 2.052 -4.535 1.00 92.06 86 ASN A O 1
ATOM 662 N N . PRO A 1 87 ? -3.316 4.199 -4.436 1.00 86.50 87 PRO A N 1
ATOM 663 C CA . PRO A 1 87 ? -3.875 4.103 -3.080 1.00 86.50 87 PRO A CA 1
ATOM 664 C C . PRO A 1 87 ? -4.889 2.966 -2.872 1.00 86.50 87 PRO A C 1
ATOM 666 O O . PRO A 1 87 ? -4.988 2.423 -1.769 1.00 86.50 87 PRO A O 1
ATOM 669 N N . SER A 1 88 ? -5.600 2.563 -3.929 1.00 86.94 88 SER A N 1
ATOM 670 C CA . SER A 1 88 ? -6.620 1.506 -3.904 1.00 86.94 88 SER A CA 1
ATOM 671 C C . SER A 1 88 ? -6.028 0.091 -3.829 1.00 86.94 88 SER A C 1
ATOM 673 O O . SER A 1 88 ? -6.736 -0.869 -3.492 1.00 86.94 88 SER A O 1
ATOM 675 N N . LEU A 1 89 ? -4.724 -0.065 -4.093 1.00 85.06 89 LEU A N 1
ATOM 676 C CA . LEU A 1 89 ? -3.990 -1.304 -3.848 1.00 85.06 89 LEU A CA 1
ATOM 677 C C . LEU A 1 89 ? -3.487 -1.396 -2.401 1.00 85.06 89 LEU A C 1
ATOM 679 O O . LEU A 1 89 ? -2.646 -0.619 -1.936 1.00 85.06 89 LEU A O 1
ATOM 683 N N . LYS A 1 90 ? -3.955 -2.440 -1.707 1.00 80.94 90 LYS A N 1
ATOM 684 C CA . LYS A 1 90 ? -3.385 -2.908 -0.440 1.00 80.94 90 LYS A CA 1
ATOM 685 C C . LYS A 1 90 ? -2.135 -3.732 -0.741 1.00 80.94 90 LYS A C 1
ATOM 687 O O . LYS A 1 90 ? -2.247 -4.804 -1.335 1.00 80.94 90 LYS A O 1
ATOM 692 N N . ILE A 1 91 ? -0.974 -3.253 -0.308 1.00 70.75 91 ILE A N 1
ATOM 693 C CA . ILE A 1 91 ? 0.278 -4.001 -0.391 1.00 70.75 91 ILE A CA 1
ATOM 694 C C . ILE A 1 91 ? 0.179 -5.169 0.597 1.00 70.75 91 ILE A C 1
ATOM 696 O O . ILE A 1 91 ? -0.142 -5.000 1.777 1.00 70.75 91 ILE A O 1
ATOM 700 N N . SER A 1 92 ? 0.395 -6.385 0.099 1.00 65.00 92 SER A N 1
ATOM 701 C CA . SER A 1 92 ? 0.477 -7.569 0.955 1.00 65.00 92 SER A CA 1
ATOM 702 C C . SER A 1 92 ? 1.888 -7.709 1.524 1.00 65.00 92 SER A C 1
ATOM 704 O O . SER A 1 92 ? 2.863 -7.366 0.860 1.00 65.00 92 SER A O 1
ATOM 706 N N . SER A 1 93 ? 2.031 -8.332 2.694 1.00 55.09 93 SER A N 1
ATOM 707 C CA . SER A 1 93 ? 3.352 -8.625 3.274 1.00 55.09 93 SER A CA 1
ATOM 708 C C . SER A 1 93 ? 4.198 -9.616 2.460 1.00 55.09 93 SER A C 1
ATOM 710 O O . SER A 1 93 ? 5.370 -9.828 2.760 1.00 55.09 93 SER A O 1
ATOM 712 N N . LYS A 1 94 ? 3.627 -10.229 1.411 1.00 57.22 94 LYS A N 1
ATOM 713 C CA . LYS A 1 94 ? 4.385 -10.976 0.397 1.00 57.22 94 LYS A CA 1
ATOM 714 C C . LYS A 1 94 ? 5.008 -10.045 -0.652 1.00 57.22 94 LYS A C 1
ATOM 716 O O . LYS A 1 94 ? 6.137 -10.292 -1.060 1.00 57.22 94 LYS A O 1
ATOM 721 N N . MET A 1 95 ? 4.319 -8.967 -1.035 1.00 57.66 95 MET A N 1
ATOM 722 C CA . MET A 1 95 ? 4.864 -7.927 -1.923 1.00 57.66 95 MET A CA 1
ATOM 723 C C . MET A 1 95 ? 5.965 -7.111 -1.233 1.00 57.66 95 MET A C 1
ATOM 725 O O . MET A 1 95 ? 6.983 -6.855 -1.859 1.00 57.66 95 MET A O 1
ATOM 729 N N . GLU A 1 96 ? 5.833 -6.818 0.069 1.00 54.44 96 GLU A N 1
ATOM 730 C CA . GLU A 1 96 ? 6.909 -6.201 0.878 1.00 54.44 96 GLU A CA 1
ATOM 731 C C . GLU A 1 96 ? 8.222 -7.017 0.833 1.00 54.44 96 GLU A C 1
ATOM 733 O O . GLU A 1 96 ? 9.309 -6.455 0.872 1.00 54.44 96 GLU A O 1
ATOM 738 N N . LYS A 1 97 ? 8.135 -8.352 0.720 1.00 53.16 97 LYS A N 1
ATOM 739 C CA . LYS A 1 97 ? 9.298 -9.261 0.665 1.00 53.16 97 LYS A CA 1
ATOM 740 C C . LYS A 1 97 ? 9.815 -9.561 -0.744 1.00 53.16 97 LYS A C 1
ATOM 742 O O . LYS A 1 97 ? 10.845 -10.211 -0.877 1.00 53.16 97 LYS A O 1
ATOM 747 N N . SER A 1 98 ? 9.089 -9.154 -1.781 1.00 58.72 98 SER A N 1
ATOM 748 C CA . SER A 1 98 ? 9.426 -9.423 -3.184 1.00 58.72 98 SER A CA 1
ATOM 749 C C . SER A 1 98 ? 9.102 -8.201 -4.037 1.00 58.72 98 SER A C 1
ATOM 751 O O . SER A 1 98 ? 8.285 -8.251 -4.957 1.00 58.72 98 SER A O 1
ATOM 753 N N . SER A 1 99 ? 9.735 -7.075 -3.694 1.00 68.56 99 SER A N 1
ATOM 754 C CA . SER A 1 99 ? 9.649 -5.861 -4.502 1.00 68.56 99 SER A CA 1
ATOM 755 C C . SER A 1 99 ? 10.053 -6.182 -5.945 1.00 68.56 99 SER A C 1
ATOM 757 O O . SER A 1 99 ? 11.119 -6.774 -6.154 1.00 68.56 99 SER A O 1
ATOM 759 N N . PRO A 1 100 ? 9.258 -5.784 -6.957 1.00 75.12 100 PRO A N 1
ATOM 760 C CA . PRO A 1 100 ? 9.640 -5.988 -8.348 1.00 75.12 100 PRO A CA 1
ATOM 761 C C . PRO A 1 100 ? 10.935 -5.242 -8.691 1.00 75.12 100 PRO A C 1
ATOM 763 O O . PRO A 1 100 ? 11.570 -5.580 -9.678 1.00 75.12 100 PRO A O 1
ATOM 766 N N . LEU A 1 101 ? 11.370 -4.273 -7.883 1.00 88.25 101 LEU A N 1
ATOM 767 C CA . LEU A 1 101 ? 12.537 -3.437 -8.156 1.00 88.25 101 LEU A CA 1
ATOM 768 C C . LEU A 1 101 ? 13.889 -4.108 -7.879 1.00 88.25 101 LEU A C 1
ATOM 770 O O . LEU A 1 101 ? 14.898 -3.503 -8.215 1.00 88.25 101 LEU A O 1
ATOM 774 N N . GLY A 1 102 ? 13.937 -5.326 -7.319 1.00 86.94 102 GLY A N 1
ATOM 775 C CA . GLY A 1 102 ? 15.186 -6.007 -6.928 1.00 86.94 102 GLY A CA 1
ATOM 776 C C . GLY A 1 102 ? 16.338 -5.870 -7.942 1.00 86.94 102 GLY A C 1
ATOM 777 O O . GLY A 1 102 ? 17.355 -5.274 -7.594 1.00 86.94 102 GLY A O 1
ATOM 778 N N . PRO A 1 103 ? 16.168 -6.300 -9.207 1.00 87.56 103 PRO A N 1
ATOM 779 C CA . PRO A 1 103 ? 17.183 -6.121 -10.250 1.00 87.56 103 PRO A CA 1
ATOM 780 C C . PRO A 1 103 ? 17.550 -4.661 -10.556 1.00 87.56 103 PRO A C 1
ATOM 782 O O . PRO A 1 103 ? 18.718 -4.350 -10.769 1.00 87.56 103 PRO A O 1
ATOM 785 N N . CYS A 1 104 ? 16.590 -3.733 -10.513 1.00 89.19 104 CYS A N 1
ATOM 786 C CA . CYS A 1 104 ? 16.852 -2.298 -10.693 1.00 89.19 104 CYS A CA 1
ATOM 787 C C . CYS A 1 104 ? 17.639 -1.651 -9.545 1.00 89.19 104 CYS A C 1
ATOM 789 O O . CYS A 1 104 ? 18.126 -0.533 -9.701 1.00 89.19 104 CYS A O 1
ATOM 791 N N . LEU A 1 105 ? 17.752 -2.325 -8.400 1.00 89.56 105 LEU A N 1
ATOM 792 C CA . LEU A 1 105 ? 18.499 -1.864 -7.230 1.00 89.56 105 LEU A CA 1
ATOM 793 C C . LEU A 1 105 ? 19.905 -2.483 -7.142 1.00 89.56 105 LEU A C 1
ATOM 795 O O . LEU A 1 105 ? 20.632 -2.188 -6.192 1.00 89.56 105 LEU A O 1
ATOM 799 N N . ASP A 1 106 ? 20.300 -3.298 -8.124 1.00 88.06 106 ASP A N 1
ATOM 800 C CA . ASP A 1 106 ? 21.647 -3.860 -8.238 1.00 88.06 106 ASP A CA 1
ATOM 801 C C . ASP A 1 106 ? 22.693 -2.780 -8.591 1.00 88.06 106 ASP A C 1
ATOM 803 O O . ASP A 1 106 ? 22.432 -1.833 -9.340 1.00 88.06 106 ASP A O 1
ATOM 807 N N . GLU A 1 107 ? 23.910 -2.935 -8.072 1.00 81.75 107 GLU A N 1
ATOM 808 C CA . GLU A 1 107 ? 25.058 -2.070 -8.358 1.00 81.75 107 GLU A CA 1
ATOM 809 C C . GLU A 1 107 ? 25.484 -2.148 -9.835 1.00 81.75 107 GLU A C 1
ATOM 811 O O . GLU A 1 107 ? 25.989 -1.161 -10.366 1.00 81.75 107 GLU A O 1
ATOM 816 N N . LYS A 1 108 ? 25.196 -3.252 -10.543 1.00 83.69 108 LYS A N 1
ATOM 817 C CA . LYS A 1 108 ? 25.344 -3.312 -12.008 1.00 83.69 108 LYS A CA 1
ATOM 818 C C . LYS A 1 108 ? 24.498 -2.230 -12.699 1.00 83.69 108 LYS A C 1
ATOM 820 O O . LYS A 1 108 ? 25.018 -1.421 -13.466 1.00 83.69 108 LYS A O 1
ATOM 825 N N . ASN A 1 109 ? 23.212 -2.138 -12.350 1.00 82.50 109 ASN A N 1
ATOM 826 C CA . ASN A 1 109 ? 22.292 -1.151 -12.925 1.00 82.50 109 ASN A CA 1
ATOM 827 C C . ASN A 1 109 ? 22.630 0.294 -12.528 1.00 82.50 109 ASN A C 1
ATOM 829 O O . ASN A 1 109 ? 22.392 1.209 -13.306 1.00 82.50 109 ASN A O 1
ATOM 833 N N . LYS A 1 110 ? 23.251 0.523 -11.369 1.00 85.81 110 LYS A N 1
ATOM 834 C CA . LYS A 1 110 ? 23.783 1.844 -10.983 1.00 85.81 110 LYS A CA 1
ATOM 835 C C . LYS A 1 110 ? 24.869 2.358 -11.935 1.00 85.81 110 LYS A C 1
ATOM 837 O O . LYS A 1 110 ? 24.961 3.567 -12.135 1.00 85.81 110 LYS A O 1
ATOM 842 N N . MET A 1 111 ? 25.686 1.454 -12.480 1.00 82.81 111 MET A N 1
ATOM 843 C CA . MET A 1 111 ? 26.770 1.777 -13.413 1.00 82.81 111 MET A CA 1
ATOM 844 C C . MET A 1 111 ? 26.271 1.870 -14.860 1.00 82.81 111 MET A C 1
ATOM 846 O O . MET A 1 111 ? 26.689 2.764 -15.589 1.00 82.81 111 MET A O 1
ATOM 850 N N . GLU A 1 112 ? 25.370 0.972 -15.266 1.00 84.62 112 GLU A N 1
ATOM 851 C CA . GLU A 1 112 ? 24.868 0.879 -16.646 1.00 84.62 112 GLU A CA 1
ATOM 852 C C . GLU A 1 112 ? 23.680 1.816 -16.934 1.00 84.62 112 GLU A C 1
ATOM 854 O O . GLU A 1 112 ? 23.538 2.305 -18.052 1.00 84.62 112 GLU A O 1
ATOM 859 N N . ASN A 1 113 ? 22.824 2.094 -15.943 1.00 85.44 113 ASN A N 1
ATOM 860 C CA . ASN A 1 113 ? 21.646 2.955 -16.082 1.00 85.44 113 ASN A CA 1
ATOM 861 C C . ASN A 1 113 ? 21.303 3.673 -14.758 1.00 85.44 113 ASN A C 1
ATOM 863 O O . ASN A 1 113 ? 20.343 3.349 -14.047 1.00 85.44 113 ASN A O 1
ATOM 867 N N . LEU A 1 114 ? 22.109 4.687 -14.428 1.00 85.44 114 LEU A N 1
ATOM 868 C CA . LEU A 1 114 ? 22.003 5.453 -13.182 1.00 85.44 114 LEU A CA 1
ATOM 869 C C . LEU A 1 114 ? 20.622 6.108 -12.972 1.00 85.44 114 LEU A C 1
ATOM 871 O O . LEU A 1 114 ? 20.196 6.284 -11.829 1.00 85.44 114 LEU A O 1
ATOM 875 N N . GLU A 1 115 ? 19.913 6.461 -14.045 1.00 85.56 115 GLU A N 1
ATOM 876 C CA . GLU A 1 115 ? 18.567 7.043 -13.978 1.00 85.56 115 GLU A CA 1
ATOM 877 C C . GLU A 1 115 ? 17.531 6.021 -13.509 1.00 85.56 115 GLU A C 1
ATOM 879 O O . GLU A 1 115 ? 16.833 6.270 -12.523 1.00 85.56 115 GLU A O 1
ATOM 884 N N . ASN A 1 116 ? 17.492 4.837 -14.135 1.00 85.94 116 ASN A N 1
ATOM 885 C CA . ASN A 1 116 ? 16.627 3.737 -13.703 1.00 85.94 116 ASN A CA 1
ATOM 886 C C . ASN A 1 116 ? 16.927 3.332 -12.258 1.00 85.94 116 ASN A C 1
ATOM 888 O O . ASN A 1 116 ? 16.002 3.112 -11.480 1.00 85.94 116 ASN A O 1
ATOM 892 N N . TYR A 1 117 ? 18.207 3.287 -11.879 1.00 89.25 117 TYR A N 1
ATOM 893 C CA . TYR A 1 117 ? 18.628 2.985 -10.512 1.00 89.25 117 TYR A CA 1
ATOM 894 C C . TYR A 1 117 ? 18.126 4.025 -9.494 1.00 89.25 117 TYR A C 1
ATOM 896 O O . TYR A 1 117 ? 17.606 3.673 -8.431 1.00 89.25 117 TYR A O 1
ATOM 904 N N . ARG A 1 118 ? 18.247 5.323 -9.811 1.00 89.06 118 ARG A N 1
ATOM 905 C CA . ARG A 1 118 ? 17.737 6.418 -8.964 1.00 89.06 118 ARG A CA 1
ATOM 906 C C . ARG A 1 118 ? 16.216 6.359 -8.835 1.00 89.06 118 ARG A C 1
ATOM 908 O O . ARG A 1 118 ? 15.708 6.434 -7.718 1.00 89.06 118 ARG A O 1
ATOM 915 N N . LEU A 1 119 ? 15.506 6.170 -9.947 1.00 88.75 119 LEU A N 1
ATOM 916 C CA . LEU A 1 119 ? 14.050 6.050 -9.965 1.00 88.75 119 LEU A CA 1
ATOM 917 C C . LEU A 1 119 ? 13.577 4.819 -9.178 1.00 88.75 119 LEU A C 1
ATOM 919 O O . LEU A 1 119 ? 12.683 4.934 -8.345 1.00 88.75 119 LEU A O 1
ATOM 923 N N . ALA A 1 120 ? 14.231 3.668 -9.348 1.00 91.19 120 ALA A N 1
ATOM 924 C CA . ALA A 1 120 ? 13.954 2.467 -8.567 1.00 91.19 120 ALA A CA 1
ATOM 925 C C . ALA A 1 120 ? 14.196 2.680 -7.066 1.00 91.19 120 ALA A C 1
ATOM 927 O O . ALA A 1 120 ? 13.377 2.255 -6.256 1.00 91.19 120 ALA A O 1
ATOM 928 N N . ARG A 1 121 ? 15.260 3.389 -6.659 1.00 91.25 121 ARG A N 1
ATOM 929 C CA . ARG A 1 121 ? 15.457 3.748 -5.242 1.00 91.25 121 ARG A CA 1
ATOM 930 C C . ARG A 1 121 ? 14.330 4.628 -4.699 1.00 91.25 121 ARG A C 1
ATOM 932 O O . ARG A 1 121 ? 13.864 4.373 -3.592 1.00 91.25 121 ARG A O 1
ATOM 939 N N . ILE A 1 122 ? 13.874 5.623 -5.461 1.00 91.00 122 ILE A N 1
ATOM 940 C CA . ILE A 1 122 ? 12.749 6.488 -5.065 1.00 91.00 122 ILE A CA 1
ATOM 941 C C . ILE A 1 122 ? 11.464 5.658 -4.925 1.00 91.00 122 ILE A C 1
ATOM 943 O O . ILE A 1 122 ? 10.811 5.712 -3.885 1.00 91.00 122 ILE A O 1
ATOM 947 N N . LEU A 1 123 ? 11.141 4.829 -5.923 1.00 90.81 123 LEU A N 1
ATOM 948 C CA . LEU A 1 123 ? 9.969 3.950 -5.898 1.00 90.81 123 LEU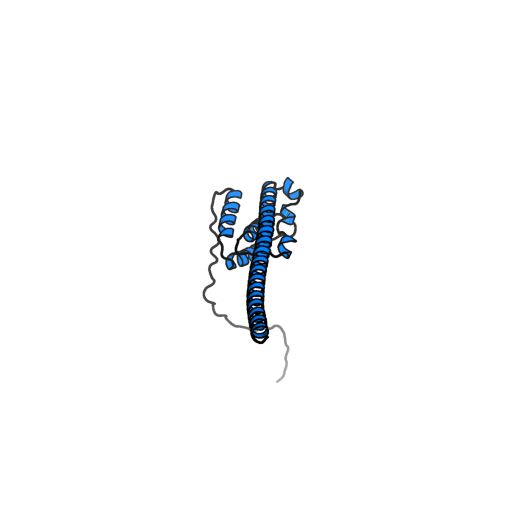 A CA 1
ATOM 949 C C . LEU A 1 123 ? 10.023 2.941 -4.741 1.00 90.81 123 LEU A C 1
ATOM 951 O O . LEU A 1 123 ? 9.003 2.705 -4.102 1.00 90.81 123 LEU A O 1
ATOM 955 N N . GLN A 1 124 ? 11.197 2.393 -4.411 1.00 90.81 124 GLN A N 1
ATOM 956 C CA . GLN A 1 124 ? 11.363 1.491 -3.269 1.00 90.81 124 GLN A CA 1
ATOM 957 C C . GLN A 1 124 ? 11.055 2.195 -1.940 1.00 90.81 124 GLN A C 1
ATOM 959 O O . GLN A 1 124 ? 10.267 1.678 -1.151 1.00 90.81 124 GLN A O 1
ATOM 964 N N . VAL A 1 125 ? 11.600 3.398 -1.717 1.00 90.50 125 VAL A N 1
ATOM 965 C CA . VAL A 1 125 ? 11.308 4.201 -0.513 1.00 90.50 125 VAL A CA 1
ATOM 966 C C . VAL A 1 125 ? 9.813 4.516 -0.411 1.00 90.50 125 VAL A C 1
ATOM 968 O O . VAL A 1 125 ? 9.222 4.369 0.658 1.00 90.50 125 VAL A O 1
ATOM 971 N N . LEU A 1 126 ? 9.178 4.896 -1.523 1.00 89.94 126 LEU A N 1
ATOM 972 C CA . LEU A 1 126 ? 7.742 5.178 -1.570 1.00 89.94 126 LEU A CA 1
ATOM 973 C C . LEU A 1 126 ? 6.887 3.933 -1.264 1.00 89.94 126 LEU A C 1
ATOM 975 O O . LEU A 1 126 ? 5.910 4.032 -0.516 1.00 89.94 126 LEU A O 1
ATOM 979 N N . LEU A 1 127 ? 7.264 2.758 -1.781 1.00 88.88 127 LEU A N 1
ATOM 980 C CA . LEU A 1 127 ? 6.593 1.485 -1.491 1.00 88.88 127 LEU A CA 1
ATOM 981 C C . LEU A 1 127 ? 6.737 1.087 -0.015 1.00 88.88 127 LEU A C 1
ATOM 983 O O . LEU A 1 127 ? 5.753 0.663 0.599 1.00 88.88 127 LEU A O 1
ATOM 987 N N . ASP A 1 128 ? 7.922 1.275 0.572 1.00 87.62 128 ASP A N 1
ATOM 988 C CA . ASP A 1 128 ? 8.189 0.980 1.982 1.00 87.62 128 ASP A CA 1
ATOM 989 C C . ASP A 1 128 ? 7.386 1.901 2.916 1.00 87.62 128 ASP A C 1
ATOM 991 O O . ASP A 1 128 ? 6.745 1.427 3.861 1.00 87.62 128 ASP A O 1
ATOM 995 N N . GLU A 1 129 ? 7.344 3.210 2.639 1.00 89.44 129 GLU A N 1
ATOM 996 C CA . GLU A 1 129 ? 6.514 4.158 3.396 1.00 89.44 129 GLU A CA 1
ATOM 997 C C . GLU A 1 129 ? 5.016 3.881 3.230 1.00 89.44 129 GLU A C 1
ATOM 999 O O . GLU A 1 129 ? 4.263 3.918 4.208 1.00 89.44 129 GLU A O 1
ATOM 1004 N N . LYS A 1 130 ? 4.565 3.493 2.031 1.00 88.56 130 LYS A N 1
ATOM 1005 C CA . LYS A 1 130 ? 3.181 3.052 1.817 1.00 88.56 130 LYS A CA 1
ATOM 1006 C C . LYS A 1 130 ? 2.851 1.787 2.622 1.00 88.56 130 LYS A C 1
ATOM 1008 O O . LYS A 1 130 ? 1.775 1.717 3.224 1.00 88.56 130 LYS A O 1
ATOM 1013 N N . GLY A 1 131 ? 3.761 0.814 2.688 1.00 86.44 131 GLY A N 1
ATOM 1014 C CA . GLY A 1 131 ? 3.624 -0.382 3.529 1.00 86.44 131 GLY A CA 1
ATOM 1015 C C . GLY A 1 131 ? 3.501 -0.033 5.017 1.00 86.44 131 GLY A C 1
ATOM 1016 O O . GLY A 1 131 ? 2.557 -0.467 5.693 1.00 86.44 131 GLY A O 1
ATOM 1017 N N . LYS A 1 132 ? 4.383 0.846 5.518 1.00 87.50 132 LYS A N 1
ATOM 1018 C CA . LYS A 1 132 ? 4.330 1.388 6.890 1.00 87.50 132 LYS A CA 1
ATOM 1019 C C . LYS A 1 132 ? 3.002 2.095 7.171 1.00 87.50 132 LYS A C 1
ATOM 1021 O O . LYS A 1 132 ? 2.362 1.784 8.177 1.00 87.50 132 LYS A O 1
ATOM 1026 N N . LEU A 1 133 ? 2.540 2.968 6.273 1.00 89.75 133 LEU A N 1
ATOM 1027 C CA . LEU A 1 133 ? 1.267 3.687 6.396 1.00 89.75 133 LEU A CA 1
ATOM 1028 C C . LEU A 1 133 ? 0.071 2.723 6.463 1.00 89.75 133 LEU A C 1
ATOM 1030 O O . LEU A 1 133 ? -0.756 2.821 7.370 1.00 89.75 133 LEU A O 1
ATOM 1034 N N . GLN A 1 134 ? 0.007 1.730 5.570 1.00 88.50 134 GLN A N 1
ATOM 1035 C CA . GLN A 1 134 ? -1.053 0.712 5.580 1.00 88.50 134 GLN A CA 1
ATOM 1036 C C . GLN A 1 134 ? -0.979 -0.209 6.815 1.00 88.50 134 GLN A C 1
ATOM 1038 O O . GLN A 1 134 ? -2.000 -0.714 7.290 1.00 88.50 134 GLN A O 1
ATOM 1043 N N . SER A 1 135 ? 0.211 -0.441 7.374 1.00 87.88 135 SER A N 1
ATOM 1044 C CA . SER A 1 135 ? 0.396 -1.137 8.656 1.00 87.88 135 SER A CA 1
ATOM 1045 C C . SER A 1 135 ? -0.113 -0.297 9.837 1.00 87.88 135 SER A C 1
ATOM 1047 O O . SER A 1 135 ? -0.904 -0.783 10.651 1.00 87.88 135 SER A O 1
ATOM 1049 N N . ALA A 1 136 ? 0.246 0.989 9.892 1.00 89.88 136 ALA A N 1
ATOM 1050 C CA . ALA A 1 136 ? -0.213 1.931 10.911 1.00 89.88 136 ALA A CA 1
ATOM 1051 C C . ALA A 1 136 ? -1.740 2.118 10.882 1.00 89.88 136 ALA A C 1
ATOM 1053 O O . ALA A 1 136 ? -2.389 2.056 11.927 1.00 89.88 136 ALA A O 1
ATOM 1054 N N . GLN A 1 137 ? -2.339 2.242 9.693 1.00 91.56 137 GLN A N 1
ATOM 1055 C CA . GLN A 1 137 ? -3.790 2.353 9.528 1.00 91.56 137 GLN A CA 1
ATOM 1056 C C . GLN A 1 137 ? -4.524 1.093 10.021 1.00 91.56 137 GLN A C 1
ATOM 1058 O O . GLN A 1 137 ? -5.529 1.206 10.725 1.00 91.56 137 GLN A O 1
ATOM 1063 N N . ARG A 1 138 ? -3.997 -0.111 9.738 1.00 90.62 138 ARG A N 1
ATOM 1064 C CA . ARG A 1 138 ? -4.531 -1.375 10.286 1.00 90.62 138 ARG A CA 1
ATOM 1065 C C . ARG A 1 138 ? -4.475 -1.403 11.817 1.00 90.62 138 ARG A C 1
ATOM 1067 O O . ARG A 1 138 ? -5.469 -1.759 12.449 1.00 90.62 138 ARG A O 1
ATOM 1074 N N . ARG A 1 139 ? -3.355 -0.978 12.418 1.00 93.00 139 ARG A N 1
ATOM 1075 C CA . ARG A 1 139 ? -3.214 -0.864 13.884 1.00 93.00 139 ARG A CA 1
ATOM 1076 C C . ARG A 1 139 ? -4.212 0.137 14.471 1.00 93.00 139 ARG A C 1
ATOM 1078 O O . ARG A 1 139 ? -4.868 -0.183 15.454 1.00 93.00 139 ARG A O 1
ATOM 1085 N N . LEU A 1 140 ? -4.389 1.305 13.848 1.00 95.50 140 LEU A N 1
ATOM 1086 C CA . LEU A 1 140 ? -5.344 2.325 14.295 1.00 95.50 140 LEU A CA 1
ATOM 1087 C C . LEU A 1 140 ? -6.790 1.804 14.305 1.00 95.50 140 LEU A C 1
ATOM 1089 O O . LEU A 1 140 ? -7.515 2.047 15.268 1.00 95.50 140 LEU A O 1
ATOM 1093 N N . VAL A 1 141 ? -7.204 1.063 13.271 1.00 95.69 141 VAL A N 1
ATOM 1094 C CA . VAL A 1 141 ? -8.536 0.433 13.215 1.00 95.69 141 VAL A CA 1
ATOM 1095 C C . VAL A 1 141 ? -8.707 -0.601 14.334 1.00 95.69 141 VAL A C 1
ATOM 1097 O O . VAL A 1 141 ? -9.709 -0.557 15.046 1.00 95.69 141 VAL A O 1
ATOM 1100 N N . ALA A 1 142 ? -7.716 -1.473 14.552 1.00 95.50 142 ALA A N 1
ATOM 1101 C CA . ALA A 1 142 ? -7.752 -2.463 15.632 1.00 95.50 142 ALA A CA 1
ATOM 1102 C C . ALA A 1 142 ? -7.810 -1.812 17.030 1.00 95.50 142 ALA A C 1
ATOM 1104 O O . ALA A 1 142 ? -8.601 -2.228 17.878 1.00 95.50 142 ALA A O 1
ATOM 1105 N N . THR A 1 143 ? -7.038 -0.746 17.262 1.00 96.38 143 THR A N 1
ATOM 1106 C CA . THR A 1 143 ? -7.075 0.018 18.518 1.00 96.38 143 THR A CA 1
ATOM 1107 C C . THR A 1 143 ? -8.423 0.709 18.720 1.00 96.38 143 THR A C 1
ATOM 1109 O O . THR A 1 143 ? -8.976 0.633 19.814 1.00 96.38 143 THR A O 1
ATOM 1112 N N . ARG A 1 144 ? -9.005 1.329 17.681 1.00 97.50 144 ARG A N 1
ATOM 1113 C CA . ARG A 1 144 ? -10.352 1.931 17.755 1.00 97.50 144 ARG A CA 1
ATOM 1114 C C . ARG A 1 144 ? -11.422 0.895 18.104 1.00 97.50 144 ARG A C 1
ATOM 1116 O O . ARG A 1 144 ? -12.260 1.166 18.958 1.00 97.50 144 ARG A O 1
ATOM 1123 N N . TYR A 1 145 ? -11.359 -0.295 17.503 1.00 97.50 145 TYR A N 1
ATOM 1124 C CA . TYR A 1 145 ? -12.245 -1.406 17.854 1.00 97.50 145 TYR A CA 1
ATOM 1125 C C . TYR A 1 145 ? -12.094 -1.801 19.332 1.00 97.50 145 TYR A C 1
ATOM 1127 O O . TYR A 1 145 ? -13.082 -1.819 20.062 1.00 97.50 145 TYR A O 1
ATOM 1135 N N . ARG A 1 146 ? -10.857 -2.008 19.811 1.00 97.06 146 ARG A N 1
ATOM 1136 C CA . ARG A 1 146 ? -10.584 -2.345 21.220 1.00 97.06 146 ARG A CA 1
ATOM 1137 C C . ARG A 1 146 ? -11.076 -1.270 22.196 1.00 97.06 146 ARG A C 1
ATOM 1139 O O . ARG A 1 146 ? -11.639 -1.611 23.228 1.00 97.06 146 ARG A O 1
ATOM 1146 N N . VAL A 1 147 ? -10.908 0.014 21.870 1.00 97.56 147 VAL A N 1
ATOM 1147 C CA . VAL A 1 147 ? -11.434 1.130 22.680 1.00 97.56 147 VAL A CA 1
ATOM 1148 C C . VAL A 1 147 ? -12.963 1.096 22.755 1.00 97.56 147 VAL A C 1
ATOM 1150 O O . VAL A 1 147 ? -13.519 1.355 23.819 1.00 97.56 147 VAL A O 1
ATOM 1153 N N . ASN A 1 148 ? -13.653 0.755 21.665 1.00 97.69 148 ASN A N 1
ATOM 1154 C CA . ASN A 1 148 ? -15.113 0.647 21.668 1.00 97.69 148 ASN A CA 1
ATOM 1155 C C . ASN A 1 148 ? -15.607 -0.543 22.507 1.00 97.69 148 ASN A C 1
ATOM 1157 O O . ASN A 1 148 ? -16.561 -0.373 23.262 1.00 97.69 148 ASN A O 1
ATOM 1161 N N . 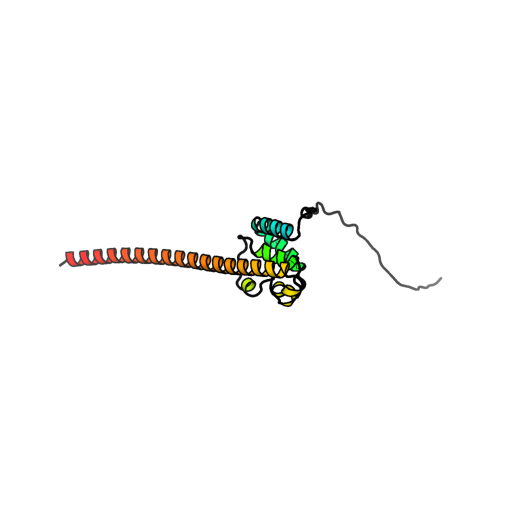VAL A 1 149 ? -14.930 -1.696 22.441 1.00 97.94 149 VAL A N 1
ATOM 1162 C CA . VAL A 1 149 ? -15.222 -2.858 23.303 1.00 97.94 149 VAL A CA 1
ATOM 1163 C C . VAL A 1 149 ? -15.036 -2.494 24.781 1.00 97.94 149 VAL A C 1
ATOM 1165 O O . VAL A 1 149 ? -15.972 -2.632 25.562 1.00 97.94 149 VAL A O 1
ATOM 1168 N N . LEU A 1 150 ? -13.894 -1.904 25.154 1.00 97.62 150 LEU A N 1
ATOM 1169 C CA . LEU A 1 150 ? -13.634 -1.465 26.534 1.00 97.62 150 LEU A CA 1
ATOM 1170 C C . LEU A 1 150 ? -14.668 -0.439 27.035 1.00 97.62 150 LEU A C 1
ATOM 1172 O O . LEU A 1 150 ? -15.075 -0.483 28.192 1.00 97.62 150 LEU A O 1
ATOM 1176 N N . LYS A 1 151 ? -15.147 0.471 26.174 1.00 97.75 151 LYS A N 1
ATOM 1177 C CA . LYS A 1 151 ? -16.235 1.404 26.524 1.00 97.75 151 LYS A CA 1
ATOM 1178 C C . LYS A 1 151 ? -17.563 0.691 26.801 1.00 97.75 151 LYS A C 1
ATOM 1180 O O . LYS A 1 151 ? -18.296 1.122 27.689 1.00 97.75 151 LYS A O 1
ATOM 1185 N N . GLN A 1 152 ? -17.880 -0.372 26.060 1.00 97.62 152 GLN A N 1
ATOM 1186 C CA . GLN A 1 152 ? -19.075 -1.189 26.301 1.00 97.62 152 GLN A CA 1
ATOM 1187 C C . GLN A 1 152 ? -18.949 -1.988 27.605 1.00 97.62 152 GLN A C 1
ATOM 1189 O O . GLN A 1 152 ? -19.889 -1.999 28.397 1.00 97.62 152 GLN A O 1
ATOM 1194 N N . GLU A 1 153 ? -17.780 -2.575 27.872 1.00 97.31 153 GLU A N 1
ATOM 1195 C CA . GLU A 1 153 ? -17.483 -3.272 29.131 1.00 97.31 153 GLU A CA 1
ATOM 1196 C C . GLU A 1 153 ? -17.611 -2.335 30.341 1.00 97.31 153 GLU A C 1
ATOM 1198 O O . GLU A 1 153 ? -18.314 -2.666 31.293 1.00 97.31 153 GLU A O 1
ATOM 1203 N N . ILE A 1 154 ? -17.027 -1.130 30.283 1.00 98.00 154 ILE A N 1
ATOM 1204 C CA . ILE A 1 154 ? -17.156 -0.111 31.340 1.00 98.00 154 ILE A CA 1
ATOM 1205 C C . ILE A 1 154 ? -18.626 0.266 31.574 1.00 98.00 154 ILE A C 1
ATOM 1207 O O . ILE A 1 154 ? -19.052 0.369 32.723 1.00 98.00 154 ILE A O 1
ATOM 1211 N N . LYS A 1 155 ? -19.427 0.435 30.510 1.00 97.50 155 LYS A N 1
ATOM 1212 C CA . LYS A 1 155 ? -20.864 0.727 30.643 1.00 97.50 155 LYS A CA 1
ATOM 1213 C C . LYS A 1 155 ? -21.600 -0.405 31.369 1.00 97.50 155 LYS A C 1
ATOM 1215 O O . LYS A 1 155 ? -22.311 -0.130 32.330 1.00 97.50 155 LYS A O 1
ATOM 1220 N N . GLY A 1 156 ? -21.382 -1.657 30.962 1.00 97.56 156 GLY A N 1
ATOM 1221 C CA . GLY A 1 156 ? -22.011 -2.823 31.591 1.00 97.56 156 GLY A CA 1
ATOM 1222 C C . GLY A 1 156 ? -21.551 -3.068 33.034 1.00 97.56 156 GLY A C 1
ATOM 1223 O O . GLY A 1 156 ? -22.339 -3.520 33.862 1.00 97.56 156 GLY A O 1
ATOM 1224 N N . LEU A 1 157 ? -20.298 -2.741 33.370 1.00 97.56 157 LEU A N 1
ATOM 1225 C CA . LEU A 1 157 ? -19.800 -2.780 34.749 1.00 97.56 157 LEU A CA 1
ATOM 1226 C C . LEU A 1 157 ? -20.446 -1.695 35.620 1.00 97.56 157 LEU A C 1
ATOM 1228 O O . LEU A 1 157 ? -20.845 -1.991 36.742 1.00 97.56 157 LEU A O 1
ATOM 1232 N N . ASN A 1 158 ? -20.613 -0.476 35.099 1.00 97.50 158 ASN A N 1
ATOM 1233 C CA . ASN A 1 158 ? -21.317 0.596 35.807 1.00 97.50 158 ASN A CA 1
ATOM 1234 C C . ASN A 1 158 ? -22.800 0.253 36.027 1.00 97.50 158 ASN A C 1
ATOM 1236 O O . ASN A 1 158 ? -23.317 0.468 37.117 1.00 97.50 158 ASN A O 1
ATOM 1240 N N . GLU A 1 159 ? -23.476 -0.332 35.034 1.00 97.50 159 GLU A N 1
ATOM 1241 C CA . GLU A 1 159 ? -24.870 -0.784 35.173 1.00 97.50 159 GLU A CA 1
ATOM 1242 C C . GLU A 1 159 ? -25.016 -1.842 36.283 1.00 97.50 159 GLU A C 1
ATOM 1244 O O . GLU A 1 159 ? -25.894 -1.709 37.136 1.00 97.50 159 GLU A O 1
ATOM 1249 N N . LYS A 1 160 ? -24.100 -2.821 36.348 1.00 96.38 160 LYS A N 1
ATOM 1250 C CA . LYS A 1 160 ? -24.041 -3.814 37.438 1.00 96.38 160 LYS A CA 1
ATOM 1251 C C . LYS A 1 160 ? -23.699 -3.204 38.800 1.00 96.38 160 LYS A C 1
ATOM 1253 O O . LYS A 1 160 ? -24.235 -3.645 39.811 1.00 96.38 160 LYS A O 1
ATOM 1258 N N . LEU A 1 161 ? -22.827 -2.196 38.852 1.00 97.31 161 LEU A N 1
ATOM 1259 C CA . LEU A 1 161 ? -22.507 -1.484 40.093 1.00 97.31 161 LEU A CA 1
ATOM 1260 C C . LEU A 1 161 ? -23.752 -0.781 40.659 1.00 97.31 161 LEU A C 1
ATOM 1262 O O . LEU A 1 161 ? -24.028 -0.883 41.851 1.00 97.31 161 LEU A O 1
ATOM 1266 N N . GLU A 1 162 ? -24.525 -0.104 39.807 1.00 97.00 162 GLU A N 1
ATOM 1267 C CA . GLU A 1 162 ? -25.768 0.571 40.207 1.00 97.00 162 GLU A CA 1
ATOM 1268 C C . GLU A 1 162 ? -26.912 -0.404 40.533 1.00 97.00 162 GLU A C 1
ATOM 1270 O O . GLU A 1 162 ? -27.848 -0.042 41.245 1.00 97.00 162 GLU A O 1
ATOM 1275 N N . GLU A 1 163 ? -26.875 -1.636 40.024 1.00 96.69 163 GLU A N 1
ATOM 1276 C CA . GLU A 1 163 ? -27.750 -2.726 40.475 1.00 96.69 163 GLU A CA 1
ATOM 1277 C C . GLU A 1 163 ? -27.351 -3.206 41.881 1.00 96.69 163 GLU A C 1
ATOM 1279 O O . GLU A 1 163 ? -28.194 -3.247 42.776 1.00 96.69 163 GLU A O 1
ATOM 1284 N N . LEU A 1 164 ? -26.060 -3.475 42.111 1.00 96.88 164 LEU A N 1
ATOM 1285 C CA . LEU A 1 164 ? -25.539 -3.920 43.410 1.00 96.88 164 LEU A CA 1
ATOM 1286 C C . LEU A 1 164 ? -25.774 -2.895 44.529 1.00 96.88 164 LEU A C 1
ATOM 1288 O O . LEU A 1 164 ? -26.198 -3.287 45.613 1.00 96.88 164 LEU A O 1
ATOM 1292 N N . LYS A 1 165 ? -25.584 -1.594 44.267 1.00 96.06 165 LYS A N 1
ATOM 1293 C CA . LYS A 1 165 ? -25.918 -0.525 45.229 1.00 96.06 165 LYS A CA 1
ATOM 1294 C C . LYS A 1 165 ? -27.394 -0.550 45.627 1.00 96.06 165 LYS A C 1
ATOM 1296 O O . LYS A 1 165 ? -27.709 -0.534 46.808 1.00 96.06 165 LYS A O 1
ATOM 1301 N N . ARG A 1 166 ? -28.304 -0.672 44.651 1.00 95.69 166 ARG A N 1
ATOM 1302 C CA . ARG A 1 166 ? -29.753 -0.755 44.915 1.00 95.69 166 ARG A CA 1
ATOM 1303 C C . ARG A 1 166 ? -30.134 -1.996 45.727 1.00 95.69 166 ARG A C 1
ATOM 1305 O O . ARG A 1 166 ? -31.077 -1.936 46.514 1.00 95.69 166 ARG A O 1
ATOM 1312 N N . ILE A 1 167 ? -29.407 -3.102 45.560 1.00 95.25 167 ILE A N 1
ATOM 1313 C CA . ILE A 1 167 ? -29.557 -4.296 46.402 1.00 95.25 167 ILE A CA 1
ATOM 1314 C C . ILE A 1 167 ? -29.068 -4.010 47.830 1.00 95.25 167 ILE A C 1
ATOM 1316 O O . ILE A 1 167 ? -29.788 -4.325 48.774 1.00 95.25 167 ILE A O 1
ATOM 1320 N N . GLU A 1 168 ? -27.900 -3.381 48.002 1.00 94.88 168 GLU A N 1
ATOM 1321 C CA . GLU A 1 168 ? -27.363 -3.002 49.318 1.00 94.88 168 GLU A CA 1
ATOM 1322 C C . GLU A 1 168 ? -28.310 -2.054 50.075 1.00 94.88 168 GLU A C 1
ATOM 1324 O O . GLU A 1 168 ? -28.664 -2.328 51.224 1.00 94.88 168 GLU A O 1
ATOM 1329 N N . ASP A 1 169 ? -28.793 -0.997 49.419 1.00 94.75 169 ASP A N 1
ATOM 1330 C CA . ASP A 1 169 ? -29.756 -0.045 49.987 1.00 94.75 169 ASP A CA 1
ATOM 1331 C C . ASP A 1 169 ? -31.061 -0.748 50.408 1.00 94.75 169 ASP A C 1
ATOM 1333 O O . ASP A 1 169 ? -31.597 -0.497 51.491 1.00 94.75 169 ASP A O 1
ATOM 1337 N N . SER A 1 170 ? -31.553 -1.692 49.592 1.00 92.62 170 SER A N 1
ATOM 1338 C CA . SER A 1 170 ? -32.742 -2.493 49.914 1.00 92.62 170 SER A CA 1
ATOM 1339 C C . SER A 1 170 ? -32.531 -3.496 51.056 1.00 92.62 170 SER A C 1
ATOM 1341 O O . SER A 1 170 ? -33.532 -3.991 51.587 1.00 92.62 170 SER A O 1
ATOM 1343 N N . ILE A 1 171 ? -31.289 -3.850 51.394 1.00 92.81 171 ILE A N 1
ATOM 1344 C CA . ILE A 1 171 ? -30.966 -4.693 52.552 1.00 92.81 171 ILE A CA 1
ATOM 1345 C C . ILE A 1 171 ? -30.891 -3.815 53.802 1.00 92.81 171 ILE A C 1
ATOM 1347 O O . ILE A 1 171 ? -31.616 -4.079 54.756 1.00 92.81 171 ILE A O 1
ATOM 1351 N N . ARG A 1 172 ? -30.111 -2.724 53.760 1.00 89.75 172 ARG A N 1
ATOM 1352 C CA . ARG A 1 172 ? -29.963 -1.774 54.880 1.00 89.75 172 ARG A CA 1
ATOM 1353 C C . ARG A 1 172 ? -31.296 -1.174 55.336 1.00 89.75 172 ARG A C 1
ATOM 1355 O O . ARG A 1 172 ? -31.481 -0.947 56.519 1.00 89.75 172 ARG A O 1
ATOM 1362 N N . GLY A 1 173 ? -32.239 -0.941 54.420 1.00 80.88 173 GLY A N 1
ATOM 1363 C CA . GLY A 1 173 ? -33.578 -0.435 54.750 1.00 80.88 173 GLY A CA 1
ATOM 1364 C C . GLY A 1 173 ? -34.529 -1.440 55.421 1.00 80.88 173 GLY A C 1
ATOM 1365 O O . GLY A 1 173 ? -35.714 -1.135 55.554 1.00 80.88 173 GLY A O 1
ATOM 1366 N N . ARG A 1 174 ? -34.060 -2.647 55.771 1.00 73.62 174 ARG A N 1
ATOM 1367 C CA . ARG A 1 174 ? -34.831 -3.690 56.481 1.00 73.62 174 ARG A CA 1
ATOM 1368 C C . ARG A 1 174 ? -34.294 -3.998 57.885 1.00 73.62 174 ARG A C 1
ATOM 1370 O O . ARG A 1 174 ? -34.878 -4.850 58.553 1.00 73.62 174 ARG A O 1
ATOM 1377 N N . GLU A 1 175 ? -33.202 -3.347 58.283 1.00 63.88 175 GLU A N 1
ATOM 1378 C CA . GLU A 1 175 ? -32.591 -3.396 59.620 1.00 63.88 175 GLU A CA 1
ATOM 1379 C C . GLU A 1 175 ? -33.008 -2.167 60.449 1.00 63.88 175 GLU A C 1
ATOM 1381 O O . GLU A 1 175 ? -33.216 -2.350 61.669 1.00 63.88 175 GLU A O 1
#

Radius of gyration: 33.25 Å; chains: 1; bounding box: 62×76×124 Å

pLDDT: mean 78.85, std 20.47, range [31.84, 98.0]

Secondary structure (DSSP, 8-state):
------------------PPPS-----PPPP--TT--HHHHHHHHHHHHHHS-HHHHHHHHHHHHHT--TT---HHHHHHHHHTT-TT----TTTTTS-TTGGGGSHHHHHH-HHHHHHHHHHHHHHHHHHHHHHHHHHHHHHHHHHHHHHHHHHHHHHHHHHHHHHHHHHHTT-